Protein AF-A0A9D4L2U4-F1 (afdb_monomer)

Structure (mmCIF, N/CA/C/O backbone):
data_AF-A0A9D4L2U4-F1
#
_entry.id   AF-A0A9D4L2U4-F1
#
loop_
_atom_site.group_PDB
_atom_site.id
_atom_site.type_symbol
_atom_site.label_atom_id
_atom_site.label_alt_id
_atom_site.label_comp_id
_atom_site.label_asym_id
_atom_site.label_entity_id
_atom_site.label_seq_id
_atom_site.pdbx_PDB_ins_code
_atom_site.Cartn_x
_atom_site.Cartn_y
_atom_site.Cartn_z
_atom_site.occupancy
_atom_site.B_iso_or_equiv
_atom_site.auth_seq_id
_atom_site.auth_comp_id
_atom_site.auth_asym_id
_atom_site.auth_atom_id
_atom_site.pdbx_PDB_model_num
ATOM 1 N N . MET A 1 1 ? 6.042 -5.487 -25.323 1.00 52.50 1 MET A N 1
ATOM 2 C CA . MET A 1 1 ? 7.135 -5.719 -24.353 1.00 52.50 1 MET A CA 1
ATOM 3 C C . MET A 1 1 ? 7.898 -6.966 -24.743 1.00 52.50 1 MET A C 1
ATOM 5 O O . MET A 1 1 ? 9.112 -6.893 -24.824 1.00 52.50 1 MET A O 1
ATOM 9 N N . ASP A 1 2 ? 7.204 -8.048 -25.090 1.00 60.38 2 ASP A N 1
ATOM 10 C CA . ASP A 1 2 ? 7.865 -9.259 -25.587 1.00 60.38 2 ASP A CA 1
ATOM 11 C C . ASP A 1 2 ? 8.500 -9.026 -26.968 1.00 60.38 2 ASP A C 1
ATOM 13 O O . ASP A 1 2 ? 9.687 -9.258 -27.136 1.00 60.38 2 ASP A O 1
ATOM 17 N N . GLU A 1 3 ? 7.779 -8.385 -27.891 1.00 63.47 3 GLU A N 1
ATOM 18 C CA . GLU A 1 3 ? 8.238 -8.173 -29.278 1.00 63.47 3 GLU A CA 1
ATOM 19 C C . GLU A 1 3 ? 9.499 -7.284 -29.410 1.00 63.47 3 GLU A C 1
ATOM 21 O O . GLU A 1 3 ? 10.414 -7.575 -30.171 1.00 63.47 3 GLU A O 1
ATOM 26 N N . ILE A 1 4 ? 9.597 -6.211 -28.619 1.00 63.06 4 ILE A N 1
ATOM 27 C CA . ILE A 1 4 ? 10.747 -5.278 -28.607 1.00 63.06 4 ILE A CA 1
ATOM 28 C C . ILE A 1 4 ? 11.959 -5.839 -27.853 1.00 63.06 4 ILE A C 1
ATOM 30 O O . ILE A 1 4 ? 13.097 -5.547 -28.224 1.00 63.06 4 ILE A O 1
ATOM 34 N N . ARG A 1 5 ? 11.734 -6.655 -26.814 1.00 62.66 5 ARG A N 1
ATOM 35 C CA . ARG A 1 5 ? 12.812 -7.393 -26.137 1.00 62.66 5 ARG A CA 1
ATOM 36 C C . ARG A 1 5 ? 13.358 -8.477 -27.051 1.00 62.66 5 ARG A C 1
ATOM 38 O O . ARG A 1 5 ? 14.571 -8.596 -27.154 1.00 62.66 5 ARG A O 1
ATOM 45 N N . GLU A 1 6 ? 12.475 -9.178 -27.761 1.00 66.50 6 GLU A N 1
ATOM 46 C CA . GLU A 1 6 ? 12.859 -10.176 -28.750 1.00 66.50 6 GLU A CA 1
ATOM 47 C C . GLU A 1 6 ? 13.697 -9.527 -29.851 1.00 66.50 6 GLU A C 1
ATOM 49 O O . GLU A 1 6 ? 14.797 -9.992 -30.093 1.00 66.50 6 GLU A O 1
ATOM 54 N N . MET A 1 7 ? 13.270 -8.401 -30.440 1.00 64.31 7 MET A N 1
ATOM 55 C CA . MET A 1 7 ? 14.048 -7.680 -31.466 1.00 64.31 7 MET A CA 1
ATOM 56 C C . MET A 1 7 ? 15.404 -7.141 -30.971 1.00 64.31 7 MET A C 1
ATOM 58 O O . MET A 1 7 ? 16.366 -7.108 -31.736 1.00 64.31 7 MET A O 1
ATOM 62 N N . THR A 1 8 ? 15.510 -6.744 -29.700 1.00 63.28 8 THR A N 1
ATOM 63 C CA . THR A 1 8 ? 16.772 -6.249 -29.116 1.00 63.28 8 THR A CA 1
ATOM 64 C C . THR A 1 8 ? 17.757 -7.389 -28.828 1.00 63.28 8 THR A C 1
ATOM 66 O O . THR A 1 8 ? 18.962 -7.199 -28.968 1.00 63.28 8 THR A O 1
ATOM 69 N N . ASP A 1 9 ? 17.263 -8.584 -28.493 1.00 64.56 9 ASP A N 1
ATOM 70 C CA . ASP A 1 9 ? 18.089 -9.769 -28.220 1.00 64.56 9 ASP A CA 1
ATOM 71 C C . ASP A 1 9 ? 18.754 -10.312 -29.500 1.00 64.56 9 ASP A C 1
ATOM 73 O O . ASP A 1 9 ? 19.946 -10.616 -29.513 1.00 64.56 9 ASP A O 1
ATOM 77 N N . GLN A 1 10 ? 18.032 -10.295 -30.627 1.00 64.06 10 GLN A N 1
ATOM 78 C CA . GLN A 1 10 ? 18.571 -10.657 -31.957 1.00 64.06 10 GLN A CA 1
ATOM 79 C C . GLN A 1 10 ? 19.547 -9.608 -32.508 1.00 64.06 10 GLN A C 1
ATOM 81 O O . GLN A 1 10 ? 20.376 -9.934 -33.352 1.00 64.06 10 GLN A O 1
ATOM 86 N N . LEU A 1 11 ? 19.468 -8.357 -32.037 1.00 62.22 11 LEU A N 1
ATOM 87 C CA . LEU A 1 11 ? 20.365 -7.257 -32.412 1.00 62.22 11 LEU A CA 1
ATOM 88 C C . LEU A 1 11 ? 21.524 -7.049 -31.435 1.00 62.22 11 LEU A C 1
ATOM 90 O O . LEU A 1 11 ? 22.410 -6.241 -31.721 1.00 62.22 11 LEU A O 1
ATOM 94 N N . SER A 1 12 ? 21.585 -7.809 -30.337 1.00 58.47 12 SER A N 1
ATOM 95 C CA . SER A 1 12 ? 22.764 -7.911 -29.475 1.00 58.47 12 SER A CA 1
ATOM 96 C C . SER A 1 12 ? 23.869 -8.720 -30.181 1.00 58.47 12 SER A C 1
ATOM 98 O O . SER A 1 12 ? 24.389 -9.719 -29.686 1.00 58.47 12 SER A O 1
ATOM 100 N N . PHE A 1 13 ? 24.220 -8.285 -31.393 1.00 61.84 13 PHE A N 1
ATOM 101 C CA . PHE A 1 13 ? 25.290 -8.808 -32.220 1.00 61.84 13 PHE A CA 1
ATOM 102 C C . PHE A 1 13 ? 26.641 -8.401 -31.622 1.00 61.84 13 PHE A C 1
ATOM 104 O O . PHE A 1 13 ? 27.054 -7.247 -31.673 1.00 61.84 13 PHE A O 1
ATOM 111 N N . ASN A 1 14 ? 27.348 -9.407 -31.112 1.00 59.28 14 ASN A N 1
ATOM 112 C CA . ASN A 1 14 ? 28.789 -9.628 -31.288 1.00 59.28 14 ASN A CA 1
ATOM 113 C C . ASN A 1 14 ? 29.807 -8.573 -30.784 1.00 59.28 14 ASN A C 1
ATOM 115 O O . ASN A 1 14 ? 31.001 -8.841 -30.851 1.00 59.28 14 ASN A O 1
ATOM 119 N N . GLY A 1 15 ? 29.418 -7.434 -30.211 1.00 51.56 15 GLY A N 1
ATOM 120 C CA . GLY A 1 15 ? 30.385 -6.410 -29.799 1.00 51.56 15 GLY A CA 1
ATOM 121 C C . GLY A 1 15 ? 30.000 -5.645 -28.544 1.00 51.56 15 GLY A C 1
ATOM 122 O O . GLY A 1 15 ? 29.572 -4.511 -28.669 1.00 51.56 15 GLY A O 1
ATOM 123 N N . GLY A 1 16 ? 30.177 -6.256 -27.363 1.00 53.41 16 GLY A N 1
ATOM 124 C CA . GLY A 1 16 ? 30.477 -5.644 -26.046 1.00 53.41 16 GLY A CA 1
ATOM 125 C C . GLY A 1 16 ? 29.706 -4.413 -25.530 1.00 53.41 16 GLY A C 1
ATOM 126 O O . GLY A 1 16 ? 30.044 -3.908 -24.463 1.00 53.41 16 GLY A O 1
ATOM 127 N N . GLY A 1 17 ? 28.715 -3.899 -26.250 1.00 54.09 17 GLY A N 1
ATOM 128 C CA . GLY A 1 17 ? 28.029 -2.649 -25.965 1.00 54.09 17 GLY A CA 1
ATOM 129 C C . GLY A 1 17 ? 26.564 -2.910 -25.669 1.00 54.09 17 GLY A C 1
ATOM 130 O O . GLY A 1 17 ? 25.788 -3.222 -26.568 1.00 54.09 17 GLY A O 1
ATOM 131 N N . HIS A 1 18 ? 26.178 -2.750 -24.406 1.00 53.72 18 HIS A N 1
ATOM 132 C CA . HIS A 1 18 ? 24.779 -2.756 -23.994 1.00 53.72 18 HIS A CA 1
ATOM 133 C C . HIS A 1 18 ? 24.090 -1.501 -24.553 1.00 53.72 18 HIS A C 1
ATOM 135 O O . HIS A 1 18 ? 24.118 -0.436 -23.936 1.00 53.72 18 HIS A O 1
ATOM 141 N N . CYS A 1 19 ? 23.505 -1.596 -25.748 1.00 54.91 19 CYS A N 1
ATOM 142 C CA . CYS A 1 19 ? 22.701 -0.519 -26.312 1.00 54.91 19 CYS A CA 1
ATOM 143 C C . CYS A 1 19 ? 21.328 -0.520 -25.627 1.00 54.91 19 CYS A C 1
ATOM 145 O O . CYS A 1 19 ? 20.451 -1.318 -25.953 1.00 54.91 19 CYS A O 1
ATOM 147 N N . PHE A 1 20 ? 21.158 0.345 -24.625 1.00 59.28 20 PHE A N 1
ATOM 148 C CA . PHE A 1 20 ? 19.865 0.572 -23.990 1.00 59.28 20 PHE A CA 1
ATOM 149 C C . PHE A 1 20 ? 19.041 1.498 -24.887 1.00 59.28 20 PHE A C 1
ATOM 151 O O . PHE A 1 20 ? 19.377 2.672 -25.059 1.00 59.28 20 PHE A O 1
ATOM 158 N N . VAL A 1 21 ? 17.972 0.972 -25.484 1.00 54.59 21 VAL A N 1
ATOM 159 C CA . VAL A 1 21 ? 17.055 1.772 -26.298 1.00 54.59 21 VAL A CA 1
ATOM 160 C C . VAL A 1 21 ? 16.309 2.729 -25.365 1.00 54.59 21 VAL A C 1
ATOM 162 O O . VAL A 1 21 ? 15.368 2.333 -24.678 1.00 54.59 21 VAL A O 1
ATOM 165 N N . TYR A 1 22 ? 16.728 3.998 -25.332 1.00 57.34 22 TYR A N 1
ATOM 166 C CA . TYR A 1 22 ? 16.001 5.089 -24.676 1.00 57.34 22 TYR A CA 1
ATOM 167 C C . TYR A 1 22 ? 14.748 5.407 -25.505 1.00 57.34 22 TYR A C 1
ATOM 169 O O . TYR A 1 22 ? 14.676 6.388 -26.243 1.00 57.34 22 TYR A O 1
ATOM 177 N N . SER A 1 23 ? 13.784 4.492 -25.478 1.00 55.81 23 SER A N 1
ATOM 178 C CA . SER A 1 23 ? 12.510 4.647 -26.170 1.00 55.81 23 SER A CA 1
ATOM 179 C C . SER A 1 23 ? 11.707 5.748 -25.471 1.00 55.81 23 SER A C 1
ATOM 181 O O . SER A 1 23 ? 11.655 5.772 -24.246 1.00 55.81 23 SER A O 1
ATOM 183 N N . THR A 1 24 ? 11.133 6.656 -26.268 1.00 61.91 24 THR A N 1
ATOM 184 C CA . THR A 1 24 ? 10.022 7.608 -26.025 1.00 61.91 24 THR A CA 1
ATOM 185 C C . THR A 1 24 ? 9.521 7.761 -24.569 1.00 61.91 24 THR A C 1
ATOM 187 O O . THR A 1 24 ? 9.209 6.763 -23.932 1.00 61.91 24 THR A O 1
ATOM 190 N N . PRO A 1 25 ? 9.268 8.981 -24.043 1.00 63.41 25 PRO A N 1
ATOM 191 C CA . PRO A 1 25 ? 8.914 9.228 -22.628 1.00 63.41 25 PRO A CA 1
ATOM 192 C C . PRO A 1 25 ? 7.769 8.368 -22.060 1.00 63.41 25 PRO A C 1
ATOM 194 O O . PRO A 1 25 ? 7.735 8.081 -20.867 1.00 63.41 25 PRO A O 1
ATOM 197 N N . GLN A 1 26 ? 6.849 7.902 -22.903 1.00 60.94 26 GLN A N 1
ATOM 198 C CA . GLN A 1 26 ? 5.737 7.036 -22.501 1.00 60.94 26 GLN A CA 1
ATOM 199 C C . GLN A 1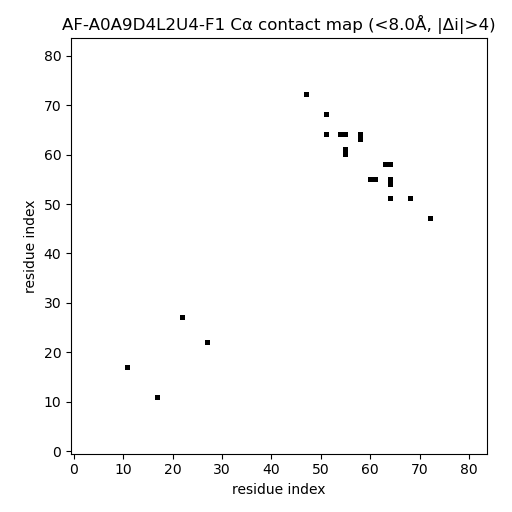 26 ? 6.177 5.595 -22.176 1.00 60.94 26 GLN A C 1
ATOM 201 O O . GLN A 1 26 ? 5.556 4.926 -21.353 1.00 60.94 26 GLN A O 1
ATOM 206 N N . TYR A 1 27 ? 7.284 5.140 -22.767 1.00 61.78 27 TYR A N 1
ATOM 207 C CA . TYR A 1 27 ? 7.901 3.842 -22.514 1.00 61.78 27 TYR A CA 1
ATOM 208 C C . TYR A 1 27 ? 8.514 3.778 -21.111 1.00 61.78 27 TYR A C 1
ATOM 210 O O . TYR A 1 27 ? 8.200 2.873 -20.338 1.00 61.78 27 TYR A O 1
ATOM 218 N N . MET A 1 28 ? 9.305 4.795 -20.744 1.00 66.62 28 MET A N 1
ATOM 219 C CA . MET A 1 28 ? 9.889 4.899 -19.404 1.00 66.62 28 MET A CA 1
ATOM 220 C C . MET A 1 28 ? 8.820 5.005 -18.321 1.00 66.62 28 MET A C 1
ATOM 222 O O . MET A 1 28 ? 8.936 4.349 -17.288 1.00 66.62 28 MET A O 1
ATOM 226 N N . VAL A 1 29 ? 7.772 5.801 -18.550 1.00 73.44 29 VAL A N 1
ATOM 227 C CA . VAL A 1 29 ? 6.695 5.968 -17.567 1.00 73.44 29 VAL A CA 1
ATOM 228 C C . VAL A 1 29 ? 5.950 4.652 -17.359 1.00 73.44 29 VAL A C 1
ATOM 230 O O . VAL A 1 29 ? 5.712 4.275 -16.219 1.00 73.44 29 VAL A O 1
ATOM 233 N N . ASN A 1 30 ? 5.643 3.905 -18.420 1.00 69.88 30 ASN A N 1
ATOM 234 C CA . ASN A 1 30 ? 4.923 2.639 -18.298 1.00 69.88 30 ASN A CA 1
ATOM 235 C C . ASN A 1 30 ? 5.754 1.530 -17.623 1.00 69.88 30 ASN A C 1
ATOM 237 O O . ASN A 1 30 ? 5.231 0.801 -16.778 1.00 69.88 30 ASN A O 1
ATOM 241 N N . GLU A 1 31 ? 7.045 1.405 -17.956 1.00 73.50 31 GLU A N 1
ATOM 242 C CA . GLU A 1 31 ? 7.925 0.436 -17.287 1.00 73.50 31 GLU A CA 1
ATOM 243 C C . GLU A 1 31 ? 8.177 0.804 -15.822 1.00 73.50 31 GLU A C 1
ATOM 245 O O . GLU A 1 31 ? 8.049 -0.046 -14.937 1.00 73.50 31 GLU A O 1
ATOM 250 N N . THR A 1 32 ? 8.452 2.081 -15.548 1.00 77.44 32 THR A N 1
ATOM 251 C CA . THR A 1 32 ? 8.698 2.568 -14.184 1.00 77.44 32 THR A CA 1
ATOM 252 C C . THR A 1 32 ? 7.447 2.426 -13.326 1.00 77.44 32 THR A C 1
ATOM 254 O O . THR A 1 32 ? 7.536 1.947 -12.201 1.00 77.44 32 THR A O 1
ATOM 257 N N . ASN A 1 33 ? 6.265 2.760 -13.852 1.00 79.06 33 ASN A N 1
ATOM 258 C CA . ASN A 1 33 ? 5.016 2.665 -13.096 1.00 79.06 33 ASN A CA 1
ATOM 259 C C . ASN A 1 33 ? 4.672 1.209 -12.734 1.00 79.06 33 ASN A C 1
ATOM 261 O O . ASN A 1 33 ? 4.142 0.949 -11.655 1.00 79.06 33 ASN A O 1
ATOM 265 N N . LYS A 1 34 ? 5.029 0.236 -13.587 1.00 79.00 34 LYS A N 1
ATOM 266 C CA . LYS A 1 34 ? 4.876 -1.197 -13.281 1.00 79.00 34 LYS A CA 1
ATOM 267 C C . LYS A 1 34 ? 5.744 -1.643 -12.107 1.00 79.00 34 LYS A C 1
ATOM 269 O O . LYS A 1 34 ? 5.244 -2.321 -11.211 1.00 79.00 34 LYS A O 1
ATOM 274 N N . MET A 1 35 ? 7.019 -1.259 -12.102 1.00 80.50 35 MET A N 1
ATOM 275 C CA . MET A 1 35 ? 7.935 -1.619 -11.014 1.00 80.50 35 MET A CA 1
ATOM 276 C C . MET A 1 35 ? 7.574 -0.883 -9.720 1.00 80.50 35 MET A C 1
ATOM 278 O O . MET A 1 35 ? 7.506 -1.494 -8.654 1.00 80.50 35 MET A O 1
ATOM 282 N N . LEU A 1 36 ? 7.226 0.402 -9.831 1.00 84.38 36 LEU A N 1
ATOM 283 C CA . LEU A 1 36 ? 6.843 1.239 -8.701 1.00 84.38 36 LEU A CA 1
ATOM 284 C C . LEU A 1 36 ? 5.574 0.723 -8.017 1.00 84.38 36 LEU A C 1
ATOM 286 O O . LEU A 1 36 ? 5.560 0.623 -6.795 1.00 84.38 36 LEU A O 1
ATOM 290 N N . LYS A 1 37 ? 4.530 0.338 -8.769 1.00 80.25 37 LYS A N 1
ATOM 291 C CA . LYS A 1 37 ? 3.307 -0.241 -8.182 1.00 80.25 37 LYS A CA 1
ATOM 292 C C . LYS A 1 37 ? 3.623 -1.495 -7.351 1.00 80.25 37 LYS A C 1
ATOM 294 O O . LYS A 1 37 ? 3.066 -1.653 -6.267 1.00 80.25 37 LYS A O 1
ATOM 299 N N . LEU A 1 38 ? 4.541 -2.352 -7.808 1.00 82.12 38 LEU A N 1
ATOM 300 C CA . LEU A 1 38 ? 4.913 -3.587 -7.107 1.00 82.12 38 LEU A CA 1
ATOM 301 C C . LEU A 1 38 ? 5.745 -3.325 -5.839 1.00 82.12 38 LEU A C 1
ATOM 303 O O . LEU A 1 38 ? 5.483 -3.918 -4.790 1.00 82.12 38 LEU A O 1
ATOM 307 N N . GLU A 1 39 ? 6.717 -2.418 -5.906 1.00 83.81 39 GLU A N 1
ATOM 308 C CA . GLU A 1 39 ? 7.538 -2.043 -4.749 1.00 83.81 39 GLU A CA 1
ATOM 309 C C . GLU A 1 39 ? 6.744 -1.25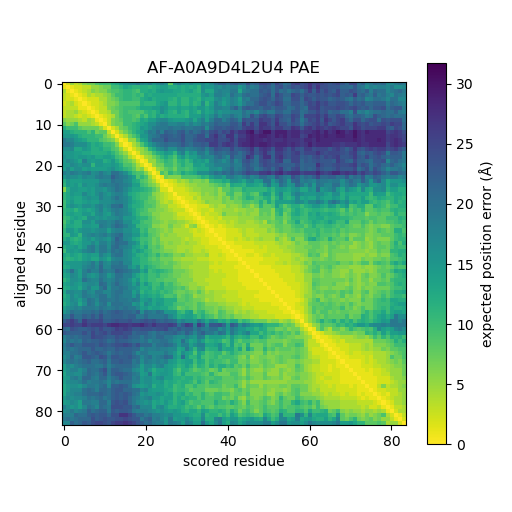5 -3.701 1.00 83.81 39 GLU A C 1
ATOM 311 O O . GLU A 1 39 ? 6.832 -1.547 -2.504 1.00 83.81 39 GLU A O 1
ATOM 316 N N . LEU A 1 40 ? 5.915 -0.307 -4.148 1.00 85.69 40 LEU A N 1
ATOM 317 C CA . LEU A 1 40 ? 5.040 0.498 -3.300 1.00 85.69 40 LEU A CA 1
ATOM 318 C C . LEU A 1 40 ? 4.048 -0.404 -2.570 1.00 85.69 40 LEU A C 1
ATOM 320 O O . LEU A 1 40 ? 3.963 -0.329 -1.347 1.00 85.69 40 LEU A O 1
ATOM 324 N N . TYR A 1 41 ? 3.352 -1.299 -3.278 1.00 85.31 41 TYR A N 1
ATOM 325 C CA . TYR A 1 41 ? 2.380 -2.199 -2.656 1.00 85.31 41 TYR A CA 1
ATOM 326 C C . TYR A 1 41 ? 3.010 -3.039 -1.539 1.00 85.31 41 TYR A C 1
ATOM 328 O O . TYR A 1 41 ? 2.431 -3.183 -0.463 1.00 85.31 41 TYR A O 1
ATOM 336 N N . ARG A 1 42 ? 4.239 -3.526 -1.745 1.00 87.31 42 ARG A N 1
ATOM 337 C CA . ARG A 1 42 ? 4.962 -4.308 -0.737 1.00 87.31 42 ARG A CA 1
ATOM 338 C C . ARG A 1 42 ? 5.324 -3.486 0.507 1.00 87.31 42 ARG A C 1
ATOM 340 O O . ARG A 1 42 ? 5.215 -4.002 1.616 1.00 87.31 42 ARG A O 1
ATOM 347 N N . ASN A 1 43 ? 5.714 -2.221 0.343 1.00 87.44 43 ASN A N 1
ATOM 348 C CA . ASN A 1 43 ? 6.012 -1.318 1.461 1.00 87.44 43 ASN A CA 1
ATOM 349 C C . ASN A 1 43 ? 4.737 -0.864 2.198 1.00 87.44 43 ASN A C 1
ATOM 351 O O . ASN A 1 43 ? 4.662 -0.891 3.425 1.00 87.44 43 ASN A O 1
ATOM 355 N N . LEU A 1 44 ? 3.698 -0.513 1.442 1.00 85.19 44 LEU A N 1
ATOM 356 C CA . LEU A 1 44 ? 2.405 -0.073 1.961 1.00 85.19 44 LEU A CA 1
ATOM 357 C C . LEU A 1 44 ? 1.726 -1.167 2.787 1.00 85.19 44 LEU A C 1
ATOM 359 O O . LEU A 1 44 ? 1.186 -0.890 3.856 1.00 85.19 44 LEU A O 1
ATOM 363 N N . LEU A 1 45 ? 1.797 -2.415 2.320 1.00 85.69 45 LEU A N 1
ATOM 364 C CA . LEU A 1 45 ? 1.263 -3.563 3.044 1.00 85.69 45 LEU A CA 1
ATOM 365 C C . LEU A 1 45 ? 2.026 -3.788 4.356 1.00 85.69 45 LEU A C 1
ATOM 367 O O . LEU A 1 45 ? 1.394 -3.982 5.392 1.00 85.69 45 LEU A O 1
ATOM 371 N N . LEU A 1 46 ? 3.362 -3.690 4.350 1.00 85.44 46 LEU A N 1
ATOM 372 C CA . LEU A 1 46 ? 4.172 -3.786 5.573 1.00 85.44 46 LEU A CA 1
ATOM 373 C C . LEU A 1 46 ? 3.795 -2.707 6.599 1.00 85.44 46 LEU A C 1
ATOM 375 O O . LEU A 1 46 ? 3.635 -3.003 7.785 1.00 85.44 46 LEU A O 1
ATOM 379 N N . ALA A 1 47 ? 3.615 -1.467 6.140 1.00 85.25 47 ALA A N 1
ATOM 380 C CA . ALA A 1 47 ? 3.184 -0.361 6.985 1.00 85.25 47 ALA A CA 1
ATOM 381 C C . ALA A 1 47 ? 1.777 -0.601 7.561 1.00 85.25 47 ALA A C 1
ATOM 383 O O . ALA A 1 47 ? 1.570 -0.429 8.763 1.00 85.25 47 ALA A O 1
ATOM 384 N N . ALA A 1 48 ? 0.831 -1.068 6.740 1.00 83.50 48 ALA A N 1
ATOM 385 C CA . AL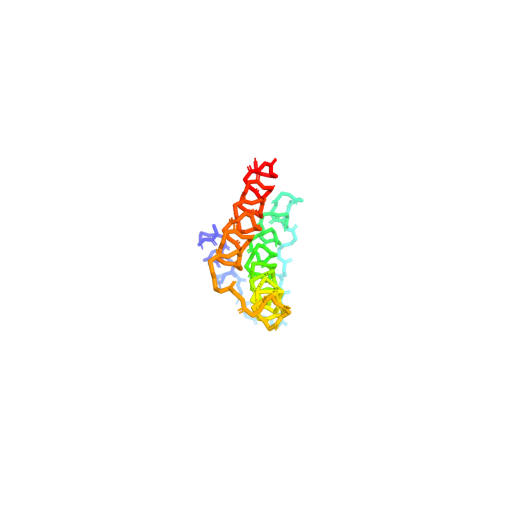A A 1 48 ? -0.528 -1.389 7.173 1.00 83.50 48 ALA A CA 1
ATOM 386 C C . ALA A 1 48 ? -0.555 -2.493 8.244 1.00 83.50 48 ALA A C 1
ATOM 388 O O . ALA A 1 48 ? -1.266 -2.371 9.242 1.00 83.50 48 ALA A O 1
ATOM 389 N N . VAL A 1 49 ? 0.261 -3.540 8.080 1.00 85.50 49 VAL A N 1
ATOM 390 C CA . VAL A 1 49 ? 0.409 -4.615 9.074 1.00 85.50 49 VAL A CA 1
ATOM 391 C C . VAL A 1 49 ? 0.989 -4.078 10.384 1.00 85.50 49 VAL A C 1
ATOM 393 O O . VAL A 1 49 ? 0.494 -4.417 11.456 1.00 85.50 49 VAL A O 1
ATOM 396 N N . CYS A 1 50 ? 1.996 -3.205 10.323 1.00 87.25 50 CYS A N 1
ATOM 397 C CA . CYS A 1 50 ? 2.589 -2.609 11.521 1.00 87.25 50 CYS A CA 1
ATOM 398 C C . CYS A 1 50 ? 1.558 -1.786 12.316 1.00 87.25 50 CYS A C 1
ATOM 400 O O . CYS A 1 50 ? 1.392 -1.982 13.521 1.00 87.25 50 CYS A O 1
ATOM 402 N N . VAL A 1 51 ? 0.790 -0.930 11.633 1.00 83.88 51 VAL A N 1
ATOM 403 C CA . VAL A 1 51 ? -0.282 -0.129 12.252 1.00 83.88 51 VAL A CA 1
ATOM 404 C C . VAL A 1 51 ? -1.374 -1.022 12.849 1.00 83.88 51 VAL A C 1
ATOM 406 O O . VAL A 1 51 ? -1.878 -0.725 13.934 1.00 83.88 51 VAL A O 1
ATOM 409 N N . PHE A 1 52 ? -1.708 -2.138 12.197 1.00 80.31 52 PHE A N 1
ATOM 410 C CA . PHE A 1 52 ? -2.669 -3.112 12.714 1.00 80.31 52 PHE A CA 1
ATOM 411 C C . PHE A 1 52 ? -2.216 -3.760 14.024 1.00 80.31 52 PHE A C 1
ATOM 413 O O . PHE A 1 52 ? -2.980 -3.833 14.98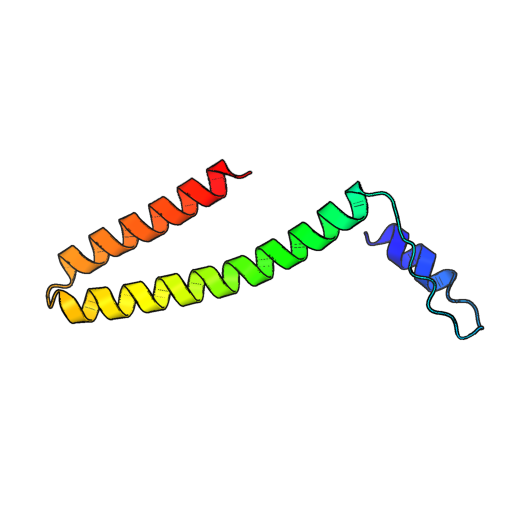2 1.00 80.31 52 PHE A O 1
ATOM 420 N N . VAL A 1 53 ? -0.954 -4.185 14.098 1.00 83.81 53 VAL A N 1
ATOM 421 C CA . VAL A 1 53 ? -0.396 -4.789 15.316 1.00 83.81 53 VAL A CA 1
ATOM 422 C C . VAL A 1 53 ? -0.398 -3.782 16.469 1.00 83.81 53 VAL A C 1
ATOM 424 O O . VAL A 1 53 ? -0.818 -4.113 17.577 1.00 83.81 53 VAL A O 1
ATOM 427 N N . VAL A 1 54 ? -0.002 -2.533 16.208 1.00 84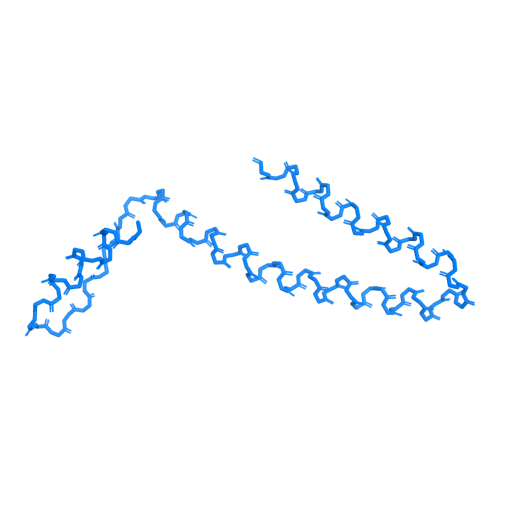.19 54 VAL A N 1
ATOM 428 C CA . VAL A 1 54 ? 0.006 -1.465 17.222 1.00 84.19 54 VAL A CA 1
ATOM 429 C C . VAL A 1 54 ? -1.411 -1.139 17.709 1.00 84.19 54 VAL A C 1
ATOM 431 O O . VAL A 1 54 ? -1.633 -0.994 18.912 1.00 84.19 54 VAL A O 1
ATOM 434 N N . THR A 1 55 ? -2.392 -1.078 16.805 1.00 78.94 55 THR A N 1
ATOM 435 C CA . THR A 1 55 ? -3.799 -0.830 17.169 1.00 78.94 55 THR A CA 1
ATOM 436 C C . THR A 1 55 ? -4.438 -1.999 17.919 1.00 78.94 55 THR A C 1
ATOM 438 O O . THR A 1 55 ? -5.229 -1.754 18.829 1.00 78.94 55 THR A O 1
ATOM 441 N N . LEU A 1 56 ? -4.072 -3.249 17.615 1.00 74.00 56 LEU A N 1
ATOM 442 C CA . LEU A 1 56 ? -4.489 -4.424 18.393 1.00 74.00 56 LEU A CA 1
ATOM 443 C C . LEU A 1 56 ? -3.978 -4.366 19.839 1.00 74.00 56 LEU A C 1
ATOM 445 O O . LEU A 1 56 ? -4.734 -4.643 20.770 1.00 74.00 56 LEU A O 1
ATOM 449 N N . ILE A 1 57 ? -2.712 -3.979 20.026 1.00 78.19 57 ILE A N 1
ATOM 450 C CA . ILE A 1 57 ? -2.072 -3.902 21.347 1.00 78.19 57 ILE A CA 1
ATOM 451 C C . ILE A 1 57 ? -2.670 -2.771 22.198 1.00 78.19 57 ILE A C 1
ATOM 453 O O . ILE A 1 57 ? -2.893 -2.961 23.390 1.00 78.19 57 ILE A O 1
ATOM 457 N N . LEU A 1 58 ? -2.957 -1.609 21.601 1.00 74.00 58 LEU A N 1
ATOM 458 C CA . LEU A 1 58 ? -3.450 -0.430 22.327 1.00 74.00 58 LEU A CA 1
ATOM 459 C C . LEU A 1 58 ? -4.881 -0.570 22.861 1.00 74.00 58 LEU A C 1
ATOM 461 O O . LEU A 1 58 ? -5.196 0.006 23.899 1.00 74.00 58 LEU A O 1
ATOM 465 N N . ILE A 1 59 ? -5.762 -1.279 22.150 1.00 71.69 59 ILE A N 1
ATOM 466 C CA . ILE A 1 59 ? -7.204 -1.237 22.431 1.00 71.69 59 ILE A CA 1
ATOM 467 C C . ILE A 1 59 ? -7.671 -2.324 23.420 1.00 71.69 59 ILE A C 1
ATOM 469 O O . ILE A 1 59 ? -8.710 -2.141 24.050 1.00 71.69 59 ILE A O 1
ATOM 473 N N . ALA A 1 60 ? -6.956 -3.453 23.552 1.00 67.69 60 ALA A N 1
ATOM 474 C CA . ALA A 1 60 ? -7.350 -4.609 24.384 1.00 67.69 60 ALA A CA 1
ATOM 475 C C . ALA A 1 60 ? -8.811 -5.104 24.175 1.00 67.69 60 ALA A C 1
ATOM 477 O O . ALA A 1 60 ? -9.366 -5.816 25.010 1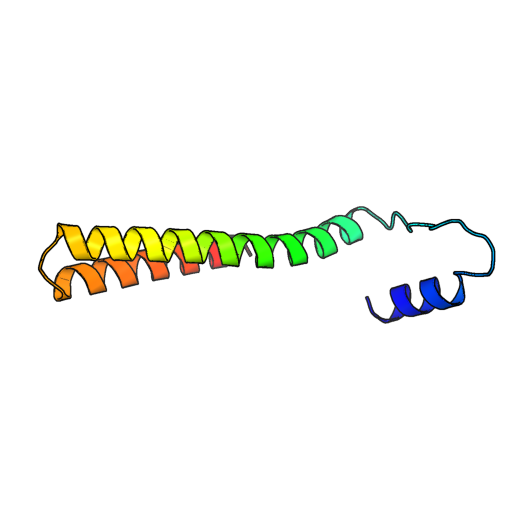.00 67.69 60 ALA A O 1
ATOM 478 N N . ASN A 1 61 ? -9.434 -4.743 23.045 1.00 67.81 61 ASN A N 1
ATOM 479 C CA . ASN A 1 61 ? -10.781 -5.128 22.625 1.00 67.81 61 ASN A CA 1
ATOM 480 C C . ASN A 1 61 ? -10.808 -5.432 21.111 1.00 67.81 61 ASN A C 1
ATOM 482 O O . ASN A 1 61 ? -10.776 -4.538 20.262 1.00 67.81 61 ASN A O 1
ATOM 486 N N . LEU A 1 62 ? -10.875 -6.722 20.774 1.00 69.19 62 LEU A N 1
ATOM 487 C CA . LEU A 1 62 ? -10.750 -7.251 19.408 1.00 69.19 62 LEU A CA 1
ATOM 488 C C . LEU A 1 62 ? -11.785 -6.688 18.417 1.00 69.19 62 LEU A C 1
ATOM 490 O O . LEU A 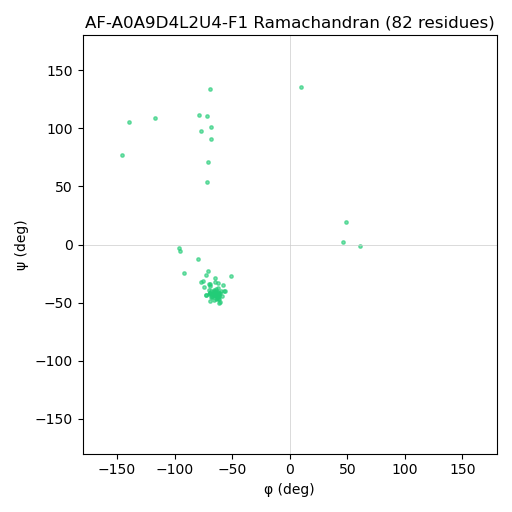1 62 ? -11.451 -6.464 17.256 1.00 69.19 62 LEU A O 1
ATOM 494 N N . TRP A 1 63 ? -13.015 -6.407 18.857 1.00 73.00 63 TRP A N 1
ATOM 495 C CA . TRP A 1 63 ? -14.094 -5.956 17.966 1.00 73.00 63 TRP A CA 1
ATOM 496 C C . TRP A 1 63 ? -13.851 -4.561 17.388 1.00 73.00 63 TRP A C 1
ATOM 498 O O . TRP A 1 63 ? -14.001 -4.344 16.185 1.00 73.00 63 TRP A O 1
ATOM 508 N N . THR A 1 64 ? -13.425 -3.619 18.229 1.00 77.44 64 THR A N 1
ATOM 509 C CA . THR A 1 64 ? -13.137 -2.245 17.802 1.00 77.44 64 THR A CA 1
ATOM 510 C C . THR A 1 64 ? -11.897 -2.195 16.909 1.00 77.44 64 THR A C 1
ATOM 512 O O . THR A 1 64 ? -11.861 -1.441 15.940 1.00 77.44 64 THR A O 1
ATOM 515 N N . SER A 1 65 ? -10.900 -3.041 17.192 1.00 78.31 65 SER A N 1
ATOM 516 C CA . SER A 1 65 ? -9.667 -3.127 16.402 1.00 78.31 65 SER A CA 1
ATOM 517 C C . SER A 1 65 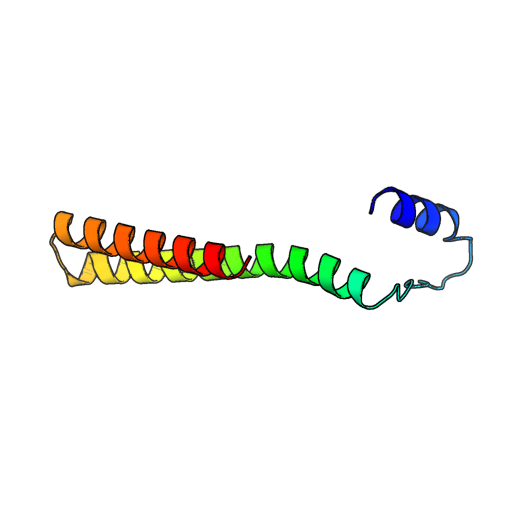? -9.917 -3.631 14.972 1.00 78.31 65 SER A C 1
ATOM 519 O O . SER A 1 65 ? -9.415 -3.031 14.022 1.00 78.31 65 SER A O 1
ATOM 521 N N . VAL A 1 66 ? -10.752 -4.663 14.791 1.00 76.31 66 VAL A N 1
ATOM 522 C CA . VAL A 1 66 ? -11.088 -5.195 13.455 1.00 76.31 66 VAL A CA 1
ATOM 523 C C . VAL A 1 66 ? -11.869 -4.175 12.618 1.00 76.31 66 VAL A C 1
ATOM 525 O O . VAL A 1 66 ? -11.581 -4.012 11.434 1.00 76.31 66 VAL A O 1
ATOM 528 N N . LEU A 1 67 ? -12.808 -3.439 13.224 1.00 80.00 67 LEU A N 1
ATOM 529 C CA . LEU A 1 67 ? -13.572 -2.384 12.541 1.00 80.00 67 LEU A CA 1
ATOM 530 C C . LEU A 1 67 ? -12.672 -1.247 12.035 1.00 80.00 67 LEU A C 1
ATOM 532 O O . LEU A 1 67 ? -12.796 -0.826 10.884 1.00 80.00 67 LEU A O 1
ATOM 536 N N . VAL A 1 68 ? -11.735 -0.780 12.868 1.00 80.19 68 VAL A N 1
ATOM 537 C CA . VAL A 1 68 ? -10.763 0.254 12.474 1.00 80.19 68 VAL A CA 1
ATOM 538 C C . VAL A 1 68 ? -9.830 -0.269 11.384 1.00 80.19 68 VAL A C 1
ATOM 540 O O . VAL A 1 68 ? -9.573 0.444 10.416 1.00 80.19 68 VAL A O 1
ATOM 543 N N . PHE A 1 69 ? -9.377 -1.521 11.478 1.00 79.25 69 PHE A N 1
ATOM 544 C CA . PHE A 1 69 ? -8.521 -2.122 10.457 1.00 79.25 69 PHE A CA 1
ATOM 545 C C . PHE A 1 69 ? -9.205 -2.211 9.092 1.00 79.25 69 PHE A C 1
ATOM 547 O O . PHE A 1 69 ? -8.630 -1.785 8.092 1.00 79.25 69 PHE A O 1
ATOM 554 N N . VAL A 1 70 ? -10.450 -2.692 9.045 1.00 83.50 70 VAL A N 1
ATOM 555 C CA . VAL A 1 70 ? -11.241 -2.728 7.806 1.00 83.50 70 VAL A CA 1
ATOM 556 C C . VAL A 1 70 ? -11.422 -1.320 7.242 1.00 83.50 70 VAL A C 1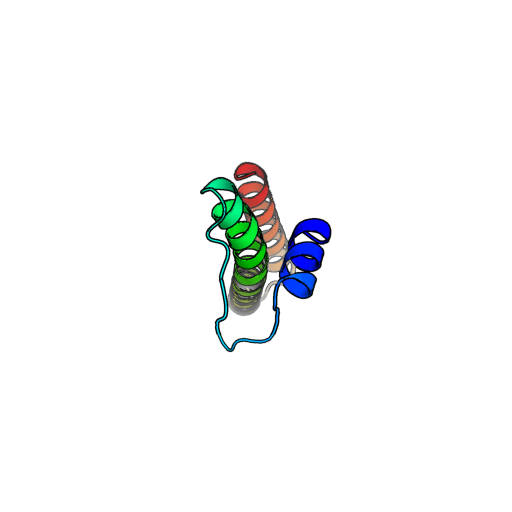
ATOM 558 O O . VAL A 1 70 ? -11.280 -1.133 6.039 1.00 83.50 70 VAL A O 1
ATOM 561 N N . CYS A 1 71 ? -11.656 -0.318 8.091 1.00 82.50 71 CYS A N 1
ATOM 562 C CA . CYS A 1 71 ? -11.791 1.075 7.665 1.00 82.50 71 CYS A CA 1
ATOM 563 C C . CYS A 1 71 ? -10.491 1.629 7.046 1.00 82.50 71 CYS A C 1
ATOM 565 O O . CYS A 1 71 ? -10.526 2.286 6.003 1.00 82.50 71 CYS A O 1
ATOM 567 N N . VAL A 1 72 ? -9.333 1.313 7.637 1.00 82.44 72 VAL A N 1
ATOM 568 C CA . VAL A 1 72 ? -8.013 1.698 7.109 1.00 82.44 72 VAL A CA 1
ATOM 569 C C . VAL A 1 72 ? -7.734 1.003 5.777 1.00 82.44 72 VAL A C 1
ATOM 571 O O . VAL A 1 72 ? -7.367 1.669 4.813 1.00 82.44 72 VAL A O 1
ATOM 574 N N . VAL A 1 73 ? -7.964 -0.310 5.679 1.00 82.94 73 VAL A N 1
ATOM 575 C CA . VAL A 1 73 ? -7.780 -1.066 4.429 1.00 82.94 73 VAL A CA 1
ATOM 576 C C . VAL A 1 73 ? -8.717 -0.547 3.337 1.00 82.94 73 VAL A C 1
ATOM 578 O O . VAL A 1 73 ? -8.274 -0.310 2.216 1.00 82.94 73 VAL A O 1
ATOM 581 N N . TYR A 1 74 ? -9.987 -0.298 3.661 1.00 84.00 74 TYR A N 1
ATOM 582 C CA . TYR A 1 74 ? -10.964 0.250 2.721 1.00 84.00 74 TYR A CA 1
ATOM 583 C C . TYR A 1 74 ? -10.568 1.648 2.237 1.00 84.00 74 TYR A C 1
ATOM 585 O O . TYR A 1 74 ? -10.638 1.931 1.045 1.00 84.00 74 TYR A O 1
ATOM 593 N N . THR A 1 75 ? -10.078 2.504 3.137 1.00 84.81 75 THR A N 1
ATOM 594 C CA . THR A 1 75 ? -9.571 3.840 2.791 1.00 84.81 75 THR A CA 1
ATOM 595 C C . THR A 1 75 ? -8.362 3.758 1.862 1.00 84.81 75 THR A C 1
ATOM 597 O O . THR A 1 75 ? -8.293 4.504 0.890 1.00 84.81 75 THR A O 1
ATOM 600 N N . VAL A 1 76 ? -7.430 2.835 2.118 1.00 81.50 76 VAL A N 1
ATOM 601 C CA . VAL A 1 76 ? -6.242 2.628 1.275 1.00 81.50 76 VAL A CA 1
ATOM 602 C C . VAL A 1 76 ? -6.621 2.106 -0.112 1.00 81.50 76 VAL A C 1
ATOM 604 O O . VAL A 1 76 ? -6.095 2.579 -1.115 1.00 81.50 76 VAL A O 1
ATOM 607 N N . VAL A 1 77 ? -7.558 1.160 -0.197 1.00 82.50 77 VAL A N 1
ATOM 608 C CA . VAL A 1 77 ? -8.058 0.658 -1.486 1.00 82.50 77 VAL A CA 1
ATOM 609 C C . VAL A 1 77 ? -8.807 1.760 -2.236 1.00 82.50 77 VAL A C 1
ATOM 611 O O . VAL A 1 77 ? -8.581 1.949 -3.427 1.00 82.50 77 VAL A O 1
ATOM 614 N N . SER A 1 78 ? -9.645 2.533 -1.543 1.00 81.25 78 SER A N 1
ATOM 615 C CA . SER A 1 78 ? -10.399 3.638 -2.136 1.00 81.25 78 SER A CA 1
ATOM 616 C C . SER A 1 78 ? -9.491 4.755 -2.655 1.00 81.25 78 SER A C 1
ATOM 618 O O . SER A 1 78 ? -9.787 5.339 -3.697 1.00 81.25 78 SER A O 1
ATOM 620 N N . SER A 1 79 ? -8.401 5.072 -1.955 1.00 73.56 79 SER A N 1
ATOM 621 C CA . SER A 1 79 ? -7.455 6.106 -2.383 1.00 73.56 79 SER A CA 1
ATOM 622 C C . SER A 1 79 ? -6.569 5.644 -3.539 1.00 73.56 79 SER A C 1
ATOM 624 O O . SER A 1 79 ? -6.326 6.424 -4.454 1.00 73.56 79 SER A O 1
ATOM 626 N N . VAL A 1 80 ? -6.153 4.373 -3.558 1.00 76.75 80 VAL A N 1
ATOM 627 C CA . VAL A 1 80 ? -5.427 3.779 -4.694 1.00 76.75 80 VAL A CA 1
ATOM 628 C C . VAL A 1 80 ? -6.306 3.708 -5.940 1.00 76.75 80 VAL A C 1
ATOM 630 O O . VAL A 1 80 ? -5.847 4.078 -7.014 1.00 76.75 80 VAL A O 1
ATOM 633 N N . GLN A 1 81 ? -7.568 3.299 -5.798 1.00 69.75 81 GLN A N 1
ATOM 634 C CA . GLN A 1 81 ? -8.525 3.235 -6.906 1.00 69.75 81 GLN A CA 1
ATOM 635 C C . GLN A 1 81 ? -8.848 4.623 -7.485 1.00 69.75 81 GLN A C 1
ATOM 637 O O . GLN A 1 81 ? -9.165 4.722 -8.659 1.00 69.75 81 GLN A O 1
ATOM 642 N N . SER A 1 82 ? -8.777 5.689 -6.678 1.00 64.12 82 SER A N 1
ATOM 643 C CA . SER A 1 82 ? -9.027 7.071 -7.133 1.00 64.12 82 SER A CA 1
ATOM 644 C C . SER A 1 82 ? -7.833 7.708 -7.856 1.00 64.12 82 SER A C 1
ATOM 646 O O . SER A 1 82 ? -7.969 8.792 -8.418 1.00 64.12 82 SER A O 1
ATOM 648 N N . CYS A 1 83 ? -6.656 7.083 -7.777 1.00 57.34 83 CYS A N 1
ATOM 649 C CA . CYS A 1 83 ? -5.431 7.534 -8.440 1.00 57.34 83 CYS A CA 1
ATOM 650 C C . CYS A 1 83 ? -5.192 6.850 -9.799 1.00 57.34 83 CYS A C 1
ATOM 652 O O . CYS A 1 83 ? -4.221 7.200 -10.472 1.00 57.34 83 CYS A O 1
ATOM 654 N N . ASP A 1 84 ? -6.027 5.875 -10.172 1.00 48.03 84 ASP A N 1
ATOM 655 C CA . ASP A 1 84 ? -6.079 5.257 -11.507 1.00 48.03 84 ASP A CA 1
ATOM 656 C C . ASP A 1 84 ? -7.214 5.904 -12.324 1.00 48.03 84 ASP A C 1
ATOM 658 O O . ASP A 1 84 ? -7.018 6.095 -13.544 1.00 48.03 84 ASP A O 1
#

pLDDT: mean 72.33, std 11.07, range [48.03, 87.44]

Sequence (84 aa):
MDEIREMTDQLSFNGGGHCFVYSTPQYMVNETNKMLKLELYRNLLLAAVCVFVVTLILIANLWTSVLVFVCVVYTVVSSVQSCD

Mean predicted aligned error: 12.59 Å

Foldseek 3Di:
DVVVVVVVVVVPPDDDDDPDPPDDPVVCCVVVVVVCVVVVVVVVVVVLVVVLVVLCVVPVDPVVSVVVSVVVVVVVVVVVVVVD

Secondary structure (DSSP, 8-state):
-HHHHHHHHHH--SSS-------THHHHHHHHHHHHHHHHHHHHHHHHHHHHHHHHHHH--HHHHHHHHHHHHHHHHHHHHTT-

Radius of gyration: 21.59 Å; Cα contacts (8 Å, |Δi|>4): 11; chains: 1; bounding box: 45×20×57 Å

Organism: Dreissena polymorpha (NCBI:txid45954)

Solvent-accessible surface area (backbone atoms only — not comparable to full-atom values): 5057 Å² total; per-residue (Å²): 111,66,68,62,51,52,55,49,59,76,61,65,64,93,62,99,65,88,81,76,81,85,58,60,77,68,53,53,51,55,56,48,50,55,54,47,53,57,54,46,51,57,51,53,50,53,50,51,52,52,54,46,55,53,45,49,68,74,62,81,44,72,70,65,38,53,55,52,47,52,52,53,52,50,49,52,51,53,53,55,63,71,74,108